Protein AF-A0A258BMT7-F1 (afdb_monomer_lite)

pLDDT: mean 91.8, std 10.94, range [41.72, 98.0]

Sequence (62 aa):
IDINGWRPQNATKRYYGDVTVRQALARSLNIPSIKVMQQFGLDKSVEAAKKLGITSLDENTS

Foldseek 3Di:
DADPNDDDAFPVNDDDPDDDPVVCVVRVGPPVVVVVCVVCDVVVVLVVCVVVVPPVSDPPPD

Structure (mmCIF, N/CA/C/O backbone):
data_AF-A0A258BMT7-F1
#
_entry.id   AF-A0A258BMT7-F1
#
loop_
_atom_site.group_PDB
_atom_site.id
_atom_site.type_symbol
_atom_site.label_atom_id
_atom_site.label_alt_id
_atom_site.label_comp_id
_atom_site.label_asym_id
_atom_site.label_entity_id
_atom_site.label_seq_id
_atom_site.pdbx_PDB_ins_code
_atom_site.Cartn_x
_atom_site.Cartn_y
_atom_site.Cartn_z
_atom_site.occupancy
_atom_site.B_i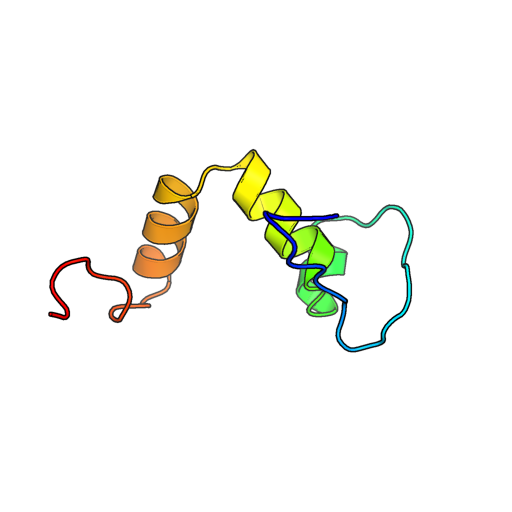so_or_equiv
_atom_site.auth_seq_id
_atom_sit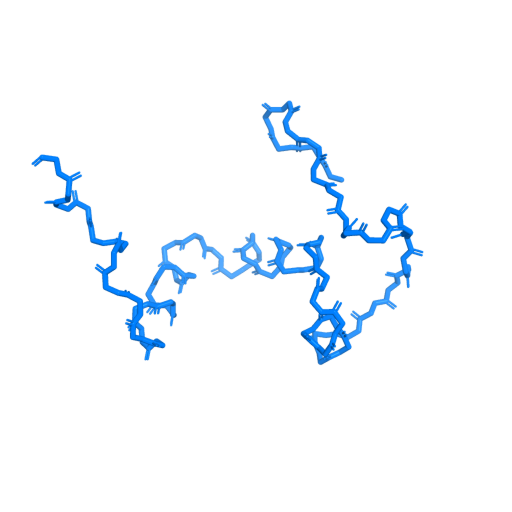e.auth_comp_id
_atom_site.auth_asym_id
_atom_site.auth_atom_id
_atom_site.pdbx_PDB_model_num
ATOM 1 N N . ILE A 1 1 ? 3.879 6.138 -10.830 1.00 84.31 1 ILE A N 1
ATOM 2 C CA . ILE A 1 1 ? 2.824 6.970 -10.210 1.00 84.31 1 ILE A CA 1
ATOM 3 C C . ILE A 1 1 ? 3.511 8.006 -9.339 1.00 84.31 1 ILE A C 1
ATOM 5 O O . ILE A 1 1 ? 4.573 7.691 -8.809 1.00 84.31 1 ILE A O 1
ATOM 9 N N . ASP A 1 2 ? 2.958 9.208 -9.260 1.00 90.62 2 ASP A N 1
ATOM 10 C CA . ASP A 1 2 ? 3.417 10.279 -8.373 1.00 90.62 2 ASP A CA 1
ATOM 11 C C . ASP A 1 2 ? 2.254 10.599 -7.431 1.00 90.62 2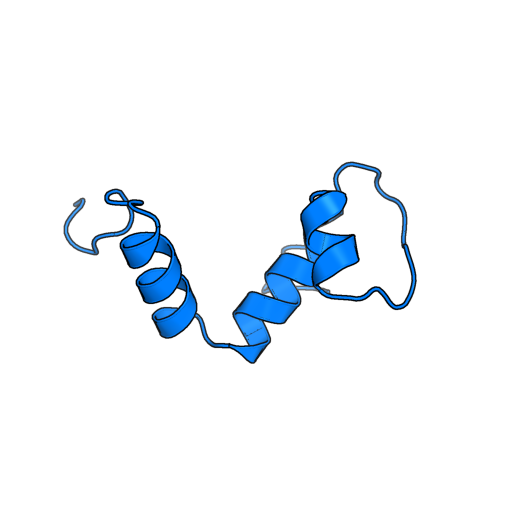 ASP A C 1
ATOM 13 O O . ASP A 1 2 ? 1.129 10.791 -7.893 1.00 90.62 2 ASP A O 1
ATOM 17 N N . ILE A 1 3 ? 2.499 10.528 -6.127 1.00 90.06 3 ILE A N 1
ATOM 18 C CA . ILE A 1 3 ? 1.510 10.733 -5.072 1.00 90.06 3 ILE A CA 1
ATOM 19 C C . ILE A 1 3 ? 2.039 11.879 -4.216 1.00 90.06 3 ILE A C 1
ATOM 21 O O . ILE A 1 3 ? 2.845 11.657 -3.318 1.00 90.06 3 ILE A O 1
ATOM 25 N N . ASN A 1 4 ? 1.623 13.110 -4.518 1.00 92.12 4 ASN A N 1
ATOM 26 C CA . ASN A 1 4 ? 2.047 14.320 -3.801 1.00 92.12 4 ASN A CA 1
ATOM 27 C C . ASN A 1 4 ? 3.582 14.456 -3.672 1.00 92.12 4 ASN A C 1
ATOM 29 O O . ASN A 1 4 ? 4.095 14.785 -2.606 1.00 92.12 4 ASN A O 1
ATOM 33 N N . GLY A 1 5 ? 4.332 14.158 -4.739 1.00 94.69 5 GLY A N 1
ATOM 34 C CA . GLY A 1 5 ? 5.798 14.193 -4.758 1.00 94.69 5 GLY A CA 1
ATOM 35 C C . GLY A 1 5 ? 6.462 12.876 -4.346 1.00 94.69 5 GLY A C 1
ATOM 36 O O . GLY A 1 5 ? 7.659 12.688 -4.574 1.00 94.69 5 GLY A O 1
ATOM 37 N N . TRP A 1 6 ? 5.705 11.921 -3.796 1.00 93.56 6 TRP A N 1
ATOM 38 C CA . TRP A 1 6 ? 6.200 10.581 -3.509 1.00 93.56 6 TRP A CA 1
ATOM 39 C C . TRP A 1 6 ? 6.100 9.671 -4.736 1.00 93.56 6 TRP A C 1
ATOM 41 O O . TRP A 1 6 ? 5.037 9.487 -5.333 1.00 93.56 6 TRP A O 1
ATOM 51 N N . ARG A 1 7 ? 7.227 9.049 -5.097 1.00 94.69 7 ARG A N 1
ATOM 52 C CA . ARG A 1 7 ? 7.350 8.154 -6.256 1.00 94.69 7 ARG A CA 1
ATOM 53 C C . ARG A 1 7 ? 7.731 6.745 -5.802 1.00 94.69 7 ARG A C 1
ATOM 55 O O . ARG A 1 7 ? 8.920 6.415 -5.781 1.00 94.69 7 ARG A O 1
ATOM 62 N N . PRO A 1 8 ? 6.749 5.909 -5.422 1.00 94.19 8 PRO A N 1
ATOM 63 C CA . PRO A 1 8 ? 7.022 4.556 -4.961 1.00 94.19 8 PRO A CA 1
ATOM 64 C C . PRO A 1 8 ? 7.648 3.701 -6.062 1.00 94.19 8 PRO A C 1
ATOM 66 O O . PRO A 1 8 ? 7.411 3.903 -7.255 1.00 94.19 8 PRO A O 1
ATOM 69 N N . GLN A 1 9 ? 8.414 2.694 -5.648 1.00 95.00 9 GLN A N 1
ATOM 70 C CA . GLN A 1 9 ? 8.991 1.687 -6.533 1.00 95.00 9 GLN A CA 1
ATOM 71 C C . GLN A 1 9 ? 8.761 0.290 -5.952 1.00 95.00 9 GLN A C 1
ATOM 73 O O . GLN A 1 9 ? 8.687 0.106 -4.735 1.00 95.00 9 GLN A O 1
ATOM 78 N N . ASN A 1 10 ? 8.665 -0.713 -6.827 1.00 95.75 10 ASN A N 1
ATOM 79 C CA . ASN A 1 10 ? 8.772 -2.107 -6.398 1.00 95.75 10 ASN A CA 1
ATOM 80 C C . ASN A 1 10 ? 10.181 -2.343 -5.831 1.00 95.75 10 ASN A C 1
ATOM 82 O O . ASN A 1 10 ? 11.134 -1.754 -6.337 1.00 95.75 10 ASN A O 1
ATOM 86 N N . ALA A 1 11 ? 10.342 -3.253 -4.865 1.00 94.44 11 ALA A N 1
ATOM 87 C CA . ALA A 1 11 ? 11.649 -3.552 -4.257 1.00 94.44 11 ALA A CA 1
ATOM 88 C C . ALA A 1 11 ? 12.741 -3.876 -5.299 1.00 94.44 11 ALA A C 1
ATOM 90 O O . ALA A 1 11 ? 13.886 -3.455 -5.190 1.00 94.44 11 ALA A O 1
ATOM 91 N N . THR A 1 12 ? 12.346 -4.566 -6.371 1.00 93.44 12 THR A N 1
ATOM 92 C CA . THR A 1 12 ? 13.225 -4.932 -7.496 1.00 93.44 12 THR A CA 1
ATOM 93 C C . THR A 1 12 ? 13.602 -3.775 -8.430 1.00 93.44 12 THR A C 1
ATOM 95 O O . THR A 1 12 ? 14.412 -3.981 -9.327 1.00 93.44 12 THR A O 1
ATOM 98 N N . LYS A 1 13 ? 12.988 -2.592 -8.286 1.00 93.44 13 LYS A N 1
ATOM 99 C CA . LYS A 1 13 ? 13.114 -1.429 -9.191 1.00 93.44 13 LYS A CA 1
ATOM 100 C C . LYS A 1 13 ? 12.786 -1.718 -10.667 1.00 93.44 13 LYS A C 1
ATOM 102 O O . LYS A 1 13 ? 13.110 -0.928 -11.546 1.00 93.44 13 LYS A O 1
ATOM 107 N N . ARG A 1 14 ? 12.121 -2.844 -10.953 1.00 93.38 14 ARG A N 1
ATOM 108 C CA . ARG A 1 14 ? 11.688 -3.247 -12.299 1.00 93.38 14 ARG A CA 1
ATOM 109 C C . ARG A 1 14 ? 10.215 -2.921 -12.533 1.00 93.38 14 ARG A C 1
ATOM 111 O O . ARG A 1 14 ? 9.388 -3.001 -11.615 1.00 93.38 14 ARG A O 1
ATOM 118 N N . TYR A 1 15 ? 9.896 -2.607 -13.786 1.00 91.81 15 TYR A N 1
ATOM 119 C CA . TYR A 1 15 ? 8.528 -2.541 -14.288 1.00 91.81 15 TYR A CA 1
ATOM 120 C C . TYR A 1 15 ? 8.106 -3.918 -14.807 1.00 91.81 15 TYR A C 1
ATOM 122 O O . TYR A 1 15 ? 8.870 -4.577 -15.507 1.00 91.81 15 TYR A O 1
ATOM 130 N N . TYR A 1 16 ? 6.905 -4.360 -14.433 1.00 93.56 16 TYR A N 1
ATOM 131 C CA . TYR A 1 16 ? 6.400 -5.701 -14.746 1.00 93.56 16 TYR A CA 1
ATOM 132 C C . TYR A 1 16 ? 5.254 -5.709 -15.762 1.00 93.56 16 TYR A C 1
ATOM 134 O O . TYR A 1 16 ? 4.684 -6.769 -15.989 1.00 93.56 16 TYR A O 1
ATOM 142 N N . GLY A 1 17 ? 4.930 -4.563 -16.370 1.00 94.06 17 GLY A N 1
ATOM 143 C CA . GLY A 1 17 ? 3.765 -4.453 -17.245 1.00 94.06 17 GLY A CA 1
ATOM 144 C C . GLY A 1 17 ? 2.454 -4.637 -16.482 1.00 94.06 17 GLY A C 1
ATOM 145 O O . GLY A 1 17 ? 2.379 -4.380 -15.273 1.00 94.06 17 GLY A O 1
ATOM 146 N N . ASP A 1 18 ? 1.440 -5.099 -17.205 1.00 95.50 18 ASP A N 1
ATOM 147 C CA . ASP A 1 18 ? 0.172 -5.511 -16.619 1.00 95.50 18 ASP A CA 1
ATOM 148 C C . ASP A 1 18 ? 0.325 -6.859 -15.915 1.00 95.50 18 ASP A C 1
ATOM 150 O O . ASP A 1 18 ? 0.879 -7.822 -16.445 1.00 95.50 18 ASP A O 1
ATOM 154 N N . VAL A 1 19 ? -0.170 -6.917 -14.684 1.00 97.19 19 VAL A N 1
ATOM 155 C CA . VAL A 1 19 ? -0.135 -8.107 -13.837 1.00 97.19 19 VAL A CA 1
ATOM 156 C C . VAL A 1 19 ? -1.493 -8.295 -13.183 1.00 97.19 19 VAL A C 1
ATOM 158 O O . VAL A 1 19 ? -2.181 -7.333 -12.844 1.00 97.19 19 VAL A O 1
ATOM 161 N N . THR A 1 20 ? -1.867 -9.548 -12.954 1.00 97.75 20 THR A N 1
ATOM 162 C CA . THR A 1 20 ? -3.052 -9.871 -12.154 1.00 97.75 20 THR A CA 1
ATOM 163 C C . THR A 1 20 ? -2.826 -9.519 -10.681 1.00 97.75 20 THR A C 1
ATOM 165 O O . THR A 1 20 ? -1.693 -9.539 -10.188 1.00 97.75 20 THR A O 1
ATOM 168 N N . VAL A 1 21 ? -3.912 -9.295 -9.933 1.00 96.31 21 VAL A N 1
ATOM 169 C CA . VAL A 1 21 ? -3.852 -9.095 -8.470 1.00 96.31 21 VAL A CA 1
ATOM 170 C C . VAL A 1 21 ? -3.155 -10.275 -7.777 1.00 96.31 21 VAL A C 1
ATOM 172 O O . VAL A 1 21 ? -2.325 -10.076 -6.894 1.00 96.31 21 VAL A O 1
ATOM 175 N N . ARG A 1 22 ? -3.405 -11.510 -8.239 1.00 97.88 22 ARG A N 1
ATOM 176 C CA . ARG A 1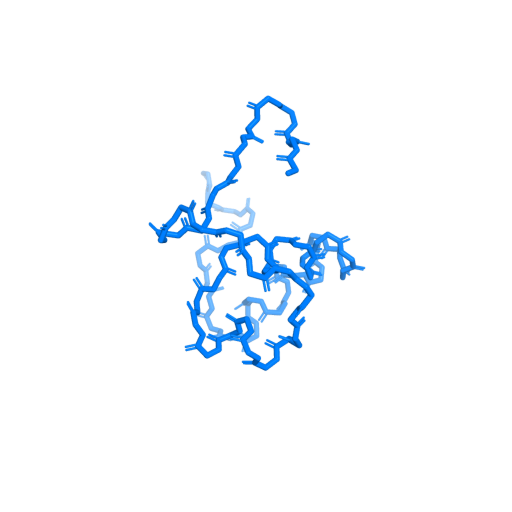 22 ? -2.746 -12.724 -7.729 1.00 97.88 22 ARG A CA 1
ATOM 177 C C . ARG A 1 22 ? -1.226 -12.686 -7.919 1.00 97.88 22 ARG A C 1
ATOM 179 O O . ARG A 1 22 ? -0.492 -13.008 -6.990 1.00 97.88 22 ARG A O 1
ATOM 186 N N . GLN A 1 23 ? -0.746 -12.295 -9.101 1.00 98.00 23 GLN A N 1
ATOM 187 C CA . GLN A 1 23 ? 0.692 -12.179 -9.378 1.00 98.00 23 GLN A CA 1
ATOM 188 C C . GLN A 1 23 ? 1.339 -11.052 -8.572 1.00 98.00 23 GLN A C 1
ATOM 190 O O . GLN A 1 23 ? 2.457 -11.218 -8.089 1.00 98.00 23 GLN A O 1
ATOM 195 N N . ALA A 1 24 ? 0.652 -9.918 -8.420 1.00 97.38 24 ALA A N 1
ATOM 196 C CA . ALA A 1 24 ? 1.136 -8.815 -7.601 1.00 97.38 24 ALA A CA 1
ATOM 197 C C . ALA A 1 24 ? 1.318 -9.226 -6.134 1.00 97.38 24 ALA A C 1
ATOM 199 O O . ALA A 1 24 ? 2.372 -8.946 -5.562 1.00 97.38 24 ALA A O 1
ATOM 200 N N . LEU A 1 25 ? 0.342 -9.946 -5.568 1.00 96.25 25 LEU A N 1
ATOM 201 C CA . LEU A 1 25 ? 0.408 -10.470 -4.204 1.00 96.25 25 LEU A CA 1
ATOM 202 C C . LEU A 1 25 ? 1.543 -11.491 -4.043 1.00 96.25 25 LEU A C 1
ATOM 204 O O . LEU A 1 25 ? 2.377 -11.339 -3.158 1.00 96.25 25 LEU A O 1
ATOM 208 N N . ALA A 1 26 ? 1.632 -12.478 -4.942 1.00 97.62 26 ALA A N 1
ATOM 209 C CA . ALA A 1 26 ? 2.663 -13.520 -4.890 1.00 97.62 26 ALA A CA 1
ATOM 210 C C . ALA A 1 26 ? 4.099 -12.969 -4.964 1.00 97.62 26 ALA A C 1
ATOM 212 O O . ALA A 1 26 ? 5.041 -13.610 -4.510 1.00 97.62 26 ALA A O 1
ATOM 213 N N . ARG A 1 27 ? 4.275 -11.785 -5.558 1.00 96.75 27 ARG A N 1
ATOM 214 C CA . ARG A 1 27 ? 5.581 -11.153 -5.782 1.00 96.75 27 ARG A CA 1
ATOM 215 C C . ARG A 1 27 ? 5.832 -9.947 -4.879 1.00 96.75 27 ARG A C 1
ATOM 217 O O . ARG A 1 27 ? 6.857 -9.290 -5.049 1.00 96.75 27 ARG A O 1
ATOM 224 N N . SER A 1 28 ? 4.907 -9.644 -3.966 1.00 96.62 28 SER A N 1
ATOM 225 C CA . SER A 1 28 ? 4.967 -8.486 -3.068 1.00 96.62 28 SER A CA 1
ATOM 226 C C . SER A 1 28 ? 5.261 -7.169 -3.810 1.00 96.62 28 SER A C 1
ATOM 228 O O . SER A 1 28 ? 6.206 -6.436 -3.515 1.00 96.62 28 SER A O 1
ATOM 230 N N . LEU A 1 29 ? 4.496 -6.893 -4.873 1.00 97.88 29 LEU A N 1
ATOM 231 C CA . LEU A 1 29 ? 4.701 -5.691 -5.684 1.00 97.88 29 LEU A CA 1
ATOM 232 C C . LEU A 1 29 ? 4.011 -4.476 -5.055 1.00 97.88 29 LEU A C 1
ATOM 234 O O . LEU A 1 29 ? 2.787 -4.418 -4.982 1.00 97.88 29 LEU A O 1
ATOM 238 N N . ASN A 1 30 ? 4.795 -3.458 -4.703 1.00 96.38 30 ASN A N 1
ATOM 239 C CA . ASN A 1 30 ? 4.290 -2.218 -4.110 1.00 96.38 30 ASN A CA 1
ATOM 240 C C . ASN A 1 30 ? 3.335 -1.455 -5.042 1.00 96.38 30 ASN A C 1
ATOM 242 O O . ASN A 1 30 ? 2.270 -1.019 -4.615 1.00 96.38 30 ASN A O 1
ATOM 246 N N . ILE A 1 31 ? 3.698 -1.282 -6.322 1.00 97.25 31 ILE A N 1
ATOM 247 C CA . ILE A 1 31 ? 2.931 -0.418 -7.237 1.00 97.25 31 ILE A CA 1
ATOM 248 C C . ILE A 1 31 ? 1.501 -0.933 -7.471 1.00 97.25 31 ILE A C 1
ATOM 250 O O . ILE A 1 31 ? 0.570 -0.140 -7.328 1.00 97.25 31 ILE A O 1
ATOM 254 N N . PRO A 1 32 ? 1.270 -2.217 -7.810 1.00 96.81 32 PRO A N 1
ATOM 255 C CA . PRO A 1 32 ? -0.087 -2.736 -7.939 1.00 96.81 32 PRO A CA 1
ATOM 256 C C . PRO A 1 32 ? -0.871 -2.709 -6.620 1.00 96.81 32 PRO A C 1
ATOM 258 O O . PRO A 1 32 ? -2.050 -2.381 -6.656 1.00 96.81 32 PRO A O 1
ATOM 261 N N . SER A 1 33 ? -0.242 -2.969 -5.466 1.00 96.44 33 SER A N 1
ATOM 262 C CA . SER A 1 33 ? -0.919 -2.881 -4.160 1.00 96.44 33 SER A CA 1
ATOM 263 C C . SER A 1 33 ? -1.442 -1.470 -3.874 1.00 96.44 33 SER A C 1
ATOM 265 O O . SER A 1 33 ? -2.587 -1.309 -3.459 1.00 96.44 33 SER A O 1
ATOM 267 N N . ILE A 1 34 ? -0.650 -0.437 -4.186 1.00 96.06 34 ILE A N 1
ATOM 268 C CA . ILE A 1 34 ? -1.080 0.965 -4.070 1.00 96.06 34 ILE A CA 1
ATOM 269 C C . ILE A 1 34 ? -2.243 1.263 -5.024 1.00 96.06 34 ILE A C 1
ATOM 271 O O . ILE A 1 34 ? -3.202 1.918 -4.627 1.00 96.06 34 ILE A O 1
ATOM 275 N N . LYS A 1 35 ? -2.201 0.758 -6.264 1.00 95.81 35 LYS A N 1
ATOM 276 C CA . LYS A 1 35 ? -3.305 0.932 -7.223 1.00 95.81 35 LYS A CA 1
ATOM 277 C C . LYS A 1 35 ? -4.598 0.266 -6.746 1.00 95.81 35 LYS A C 1
ATOM 279 O O . LYS A 1 35 ? -5.659 0.865 -6.877 1.00 95.81 35 LYS A O 1
ATOM 284 N N . VAL A 1 36 ? -4.515 -0.938 -6.172 1.00 96.25 36 VAL A N 1
ATOM 285 C CA . VAL A 1 36 ? -5.675 -1.625 -5.580 1.00 96.25 36 VAL A CA 1
ATOM 286 C C . VAL A 1 36 ? -6.255 -0.795 -4.438 1.00 96.25 36 VAL A C 1
ATOM 288 O O . VAL A 1 36 ? -7.459 -0.568 -4.421 1.00 96.25 36 VAL A O 1
ATOM 291 N N . MET A 1 37 ? -5.412 -0.276 -3.540 1.00 95.69 37 MET A N 1
ATOM 292 C CA . MET A 1 37 ? -5.845 0.611 -2.453 1.00 95.69 37 MET A CA 1
ATOM 293 C C . MET A 1 37 ? -6.535 1.879 -2.982 1.00 95.69 37 MET A C 1
ATOM 295 O O . MET A 1 37 ? -7.596 2.250 -2.492 1.00 95.69 37 MET A O 1
ATOM 299 N N . GLN A 1 38 ? -5.979 2.524 -4.014 1.00 94.88 38 GLN A N 1
ATOM 300 C CA . GLN A 1 38 ? -6.578 3.709 -4.645 1.00 94.88 38 GLN A CA 1
ATOM 301 C C . GLN A 1 38 ? -7.928 3.408 -5.307 1.00 94.88 38 GLN A C 1
ATOM 303 O O . GLN A 1 38 ? -8.855 4.202 -5.190 1.00 94.88 38 GLN A O 1
ATOM 308 N N . GLN A 1 39 ? -8.050 2.263 -5.983 1.00 95.44 39 GLN A N 1
ATOM 309 C CA . GLN A 1 39 ? -9.295 1.844 -6.628 1.00 95.44 39 GLN A CA 1
ATOM 310 C C . GLN A 1 39 ? -10.365 1.432 -5.609 1.00 95.44 39 GLN A C 1
ATOM 312 O O . GLN A 1 39 ? -11.552 1.667 -5.825 1.00 95.44 39 GLN A O 1
ATOM 317 N N . PHE A 1 40 ? -9.957 0.797 -4.511 1.00 94.88 40 PHE A N 1
ATOM 318 C CA . PHE A 1 40 ? -10.864 0.328 -3.469 1.00 94.88 40 PHE A CA 1
ATOM 319 C C . PHE A 1 40 ? -11.288 1.450 -2.510 1.00 94.88 40 PHE A C 1
ATOM 321 O O . PHE A 1 40 ? -12.404 1.422 -1.992 1.00 94.88 40 PHE A O 1
ATOM 328 N N . GLY A 1 41 ? -10.430 2.456 -2.325 1.00 95.81 41 GLY A N 1
ATOM 329 C CA . GLY A 1 41 ? -10.603 3.562 -1.386 1.00 95.81 41 GLY A CA 1
ATOM 330 C C . GLY A 1 41 ? -9.823 3.341 -0.088 1.00 95.81 41 GLY A C 1
ATOM 331 O O . GLY A 1 41 ? -9.666 2.206 0.373 1.00 95.81 41 GLY A O 1
ATOM 332 N N . LEU A 1 42 ? -9.332 4.434 0.507 1.00 92.50 42 LEU A N 1
ATOM 333 C CA . LEU A 1 42 ? -8.488 4.388 1.705 1.00 92.50 42 LEU A CA 1
ATOM 334 C C . LEU A 1 42 ? -9.240 3.799 2.906 1.00 92.50 42 LEU A C 1
ATOM 336 O O . LEU A 1 42 ? -8.763 2.827 3.483 1.00 92.50 42 LEU A O 1
ATOM 340 N N . ASP A 1 43 ? -10.441 4.295 3.206 1.00 94.62 43 ASP A N 1
ATOM 341 C CA . ASP A 1 43 ? -11.237 3.855 4.362 1.00 94.62 43 ASP A CA 1
ATOM 342 C C . ASP A 1 43 ? -11.532 2.352 4.316 1.00 94.62 43 ASP A C 1
ATOM 344 O O . ASP A 1 43 ? -11.319 1.626 5.286 1.00 94.62 43 ASP A O 1
ATOM 348 N N . LYS A 1 44 ? -11.936 1.848 3.143 1.00 96.19 44 LYS A N 1
ATOM 349 C CA . LYS A 1 44 ? -12.187 0.414 2.942 1.00 96.19 44 LYS A CA 1
ATOM 350 C C . LYS A 1 44 ? -10.908 -0.413 3.044 1.00 96.19 44 LYS A C 1
ATOM 352 O O . LYS A 1 44 ? -10.946 -1.554 3.499 1.00 96.19 44 LYS A O 1
ATOM 357 N N . SER A 1 45 ? -9.774 0.145 2.627 1.00 95.38 45 SER A N 1
ATOM 358 C CA . SER A 1 45 ? -8.471 -0.514 2.755 1.00 95.38 45 SER A CA 1
ATOM 359 C C . SER A 1 45 ? -8.031 -0.605 4.219 1.00 95.38 45 SER A C 1
ATOM 361 O O . SER A 1 45 ? -7.526 -1.647 4.635 1.00 95.38 45 SER A O 1
ATOM 363 N N . VAL A 1 46 ? -8.288 0.437 5.016 1.00 95.06 46 VAL A N 1
ATOM 364 C CA . VAL A 1 46 ? -8.080 0.430 6.472 1.00 95.06 46 VAL A CA 1
ATOM 365 C C . VAL A 1 46 ? -9.006 -0.585 7.144 1.00 95.06 46 VAL A C 1
ATOM 367 O O . VAL A 1 46 ? -8.545 -1.398 7.940 1.00 95.06 46 VAL A O 1
ATOM 370 N N . GLU A 1 47 ? -10.291 -0.621 6.786 1.00 95.31 47 GLU A N 1
ATOM 371 C CA . GLU A 1 47 ? -11.235 -1.617 7.309 1.00 95.31 47 GLU A CA 1
ATOM 372 C C . GLU A 1 47 ? -10.795 -3.054 6.971 1.00 95.31 47 GLU A C 1
ATOM 374 O O . GLU A 1 47 ? -10.827 -3.942 7.825 1.00 95.31 47 GLU A O 1
ATOM 379 N N . ALA A 1 48 ? -10.336 -3.294 5.739 1.00 95.31 48 ALA A N 1
ATOM 380 C CA . ALA A 1 48 ? -9.810 -4.591 5.325 1.00 95.31 48 ALA A CA 1
ATOM 381 C C . ALA A 1 48 ? -8.562 -4.987 6.132 1.00 95.31 48 ALA A C 1
ATOM 383 O O . ALA A 1 48 ? -8.465 -6.126 6.582 1.00 95.31 48 ALA A O 1
ATOM 384 N N . ALA A 1 49 ? -7.640 -4.051 6.371 1.00 94.88 49 ALA A N 1
ATOM 385 C CA . ALA A 1 49 ? -6.477 -4.268 7.228 1.00 94.88 49 ALA A CA 1
ATOM 386 C C . ALA A 1 49 ? -6.876 -4.625 8.672 1.00 94.88 49 ALA A C 1
ATOM 388 O O . ALA A 1 49 ? -6.330 -5.572 9.241 1.00 94.88 49 ALA A O 1
ATOM 389 N N . LYS A 1 50 ? -7.882 -3.948 9.238 1.00 95.25 50 LYS A N 1
ATOM 390 C CA . LYS A 1 50 ? -8.426 -4.274 10.568 1.00 95.25 50 LYS A CA 1
ATOM 391 C C . LYS A 1 50 ? -9.025 -5.679 10.613 1.00 95.25 50 LYS A C 1
ATOM 393 O O . LYS A 1 50 ? -8.755 -6.430 11.546 1.00 95.25 50 LYS A O 1
ATOM 398 N N . LYS A 1 51 ? -9.758 -6.091 9.572 1.00 95.81 51 LYS A N 1
ATOM 399 C CA . LYS A 1 51 ? -10.285 -7.466 9.440 1.00 95.81 51 LYS A CA 1
ATOM 400 C C . LYS A 1 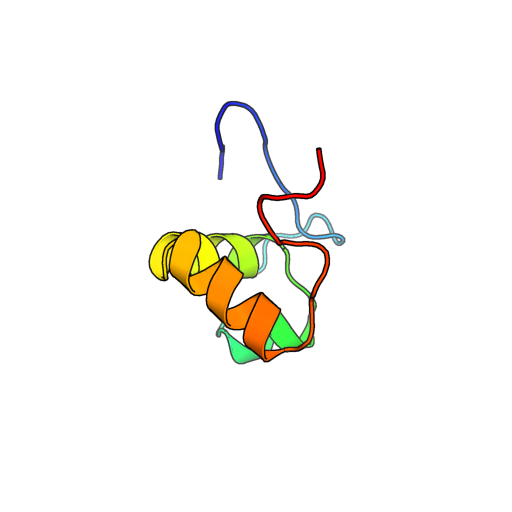51 ? -9.187 -8.531 9.354 1.00 95.81 51 LYS A C 1
ATOM 402 O O . LYS A 1 51 ? -9.437 -9.679 9.703 1.00 95.81 51 LYS A O 1
ATOM 407 N N . LEU A 1 52 ? -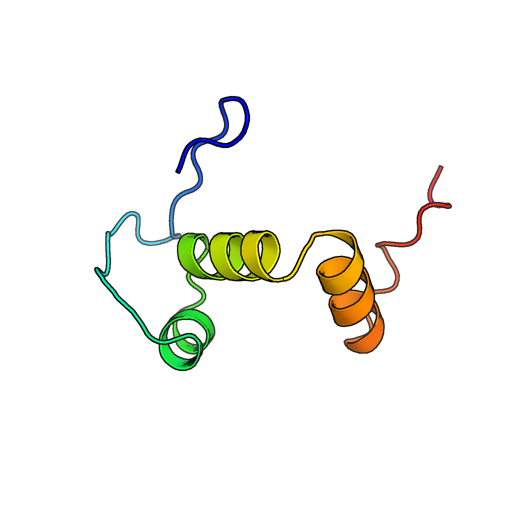7.982 -8.159 8.919 1.00 95.56 52 LEU A N 1
ATOM 408 C CA . LEU A 1 52 ? -6.795 -9.022 8.923 1.00 95.56 52 LEU A CA 1
ATOM 409 C C . LEU A 1 52 ? -6.048 -9.025 10.270 1.00 95.56 52 LEU A C 1
ATOM 411 O O . LEU A 1 52 ? -5.003 -9.661 10.379 1.00 95.56 52 LEU A O 1
ATOM 415 N N . GLY A 1 53 ? -6.566 -8.338 11.291 1.00 95.88 53 GLY A N 1
ATOM 416 C CA . GLY A 1 53 ? -5.981 -8.288 12.632 1.00 95.88 53 GLY A CA 1
ATOM 417 C C . GLY A 1 53 ? -4.970 -7.162 12.848 1.00 95.88 53 GLY A C 1
ATOM 418 O O . GLY A 1 53 ? -4.290 -7.154 13.872 1.00 95.88 53 GLY A O 1
ATOM 419 N N . ILE A 1 54 ? -4.853 -6.202 11.922 1.00 94.50 54 ILE A N 1
ATOM 420 C CA . ILE A 1 54 ? -4.001 -5.023 12.125 1.00 94.50 54 ILE A CA 1
ATOM 421 C C . ILE A 1 54 ? -4.732 -4.032 13.038 1.00 94.50 54 ILE A C 1
ATOM 423 O O . ILE A 1 54 ? -5.645 -3.335 12.602 1.00 94.50 54 ILE A O 1
ATOM 427 N N . THR A 1 55 ? -4.318 -3.961 14.303 1.00 90.62 55 THR A N 1
ATOM 428 C CA . THR A 1 55 ? -4.931 -3.103 15.337 1.00 90.62 55 THR A CA 1
ATOM 429 C C . THR A 1 55 ? -4.251 -1.743 15.494 1.00 90.62 55 THR A C 1
ATOM 431 O O . THR A 1 55 ? -4.833 -0.820 16.047 1.00 90.62 55 THR A O 1
ATOM 434 N N . SER A 1 56 ? -3.037 -1.565 14.966 1.00 91.56 56 SER A N 1
ATOM 435 C CA . SER A 1 56 ? -2.265 -0.318 15.096 1.00 91.56 56 SER A CA 1
ATOM 436 C C . SER A 1 56 ? -2.743 0.829 14.190 1.00 91.56 56 SER A C 1
ATOM 438 O O . SER A 1 56 ? -2.051 1.834 14.070 1.00 91.56 56 SER A O 1
ATOM 440 N N . LEU A 1 57 ? -3.862 0.653 13.480 1.00 86.69 57 LEU A N 1
ATOM 441 C CA . LEU A 1 57 ? -4.410 1.609 12.506 1.00 86.69 57 LEU A CA 1
ATOM 442 C C . LEU A 1 57 ? -5.647 2.354 13.036 1.00 86.69 57 LEU A C 1
ATOM 444 O O . LEU A 1 57 ? -6.376 2.969 12.259 1.00 86.69 57 LEU A O 1
ATOM 448 N N . ASP A 1 58 ? -5.934 2.260 14.333 1.00 79.81 58 ASP A N 1
ATOM 449 C CA . ASP A 1 58 ? -7.010 3.026 14.953 1.00 79.81 58 ASP A CA 1
ATOM 450 C C . ASP A 1 58 ? -6.604 4.492 15.144 1.00 79.81 58 ASP A C 1
ATOM 452 O O . ASP A 1 58 ? -5.510 4.803 15.617 1.00 79.81 58 ASP A O 1
ATOM 456 N N . GLU A 1 59 ? -7.527 5.396 14.802 1.00 65.56 59 GLU A N 1
ATOM 457 C CA . GLU A 1 59 ? -7.348 6.858 14.803 1.00 65.56 59 GLU A CA 1
ATOM 458 C C . GLU A 1 59 ? -7.113 7.459 16.204 1.00 65.56 59 GLU A C 1
ATOM 460 O O . GLU A 1 59 ? -6.897 8.657 16.333 1.00 65.56 59 GLU A O 1
ATOM 465 N N . ASN A 1 60 ? -7.085 6.626 17.251 1.00 53.38 60 ASN A N 1
ATOM 466 C CA . ASN A 1 60 ? -6.890 7.027 18.646 1.00 53.38 60 ASN A CA 1
ATOM 467 C C . ASN A 1 60 ? -5.496 6.693 19.202 1.00 53.38 60 ASN A C 1
ATOM 469 O O . ASN A 1 60 ? -5.334 6.578 20.414 1.00 53.38 60 ASN A O 1
ATOM 473 N N . THR A 1 61 ? -4.478 6.540 18.350 1.00 50.25 61 THR A N 1
ATOM 474 C CA . THR A 1 61 ? -3.082 6.556 18.822 1.00 50.25 61 THR A CA 1
ATOM 475 C C . THR A 1 61 ? -2.526 7.976 18.693 1.00 50.25 61 THR A C 1
ATOM 477 O O . THR A 1 61 ? -1.775 8.296 17.772 1.00 50.25 61 THR A O 1
ATOM 480 N N . SER A 1 62 ? -2.967 8.858 19.587 1.00 41.72 62 SER A N 1
ATOM 481 C CA . SER A 1 62 ? -2.357 10.154 19.914 1.00 41.72 62 SER A CA 1
ATOM 482 C C . SER A 1 62 ? -2.441 10.355 21.417 1.00 41.72 62 SER A C 1
ATOM 484 O O . SER A 1 62 ? -3.504 10.015 21.982 1.00 41.72 62 SER A O 1
#

Radius of gyration: 13.47 Å; chains: 1; bounding box: 25×28×37 Å

Secondary structure (DSSP, 8-state):
--BTTB----TT-----S--HHHHHHTT-HHHHHHHHHHH-HHHHHHHHHHTT--TT-TT--